Protein AF-A0A7E5WHK0-F1 (afdb_monomer)

Structure (mmCIF, N/CA/C/O backbone):
data_AF-A0A7E5WHK0-F1
#
_entry.id   AF-A0A7E5WHK0-F1
#
loop_
_atom_site.group_PDB
_atom_site.id
_atom_site.type_symbol
_atom_site.label_atom_id
_atom_site.label_alt_id
_atom_site.label_comp_id
_atom_site.label_asym_id
_atom_site.label_entity_id
_atom_site.label_seq_id
_atom_site.pdbx_PDB_ins_code
_atom_site.Cartn_x
_atom_site.Cartn_y
_atom_site.Cartn_z
_atom_site.occupancy
_atom_site.B_iso_or_equiv
_atom_site.auth_seq_id
_atom_site.auth_comp_id
_atom_site.auth_asym_id
_atom_site.auth_atom_id
_atom_site.pdbx_PDB_model_num
ATOM 1 N N . MET A 1 1 ? -20.179 23.136 -20.978 1.00 57.69 1 MET A N 1
ATOM 2 C CA . MET A 1 1 ? -19.735 21.800 -21.442 1.00 57.69 1 MET A CA 1
ATOM 3 C C . MET A 1 1 ? -18.572 21.356 -20.562 1.00 57.69 1 MET A C 1
ATOM 5 O O . MET A 1 1 ? -17.551 22.037 -20.597 1.00 57.69 1 MET A O 1
ATOM 9 N N . PRO A 1 2 ? -18.705 20.313 -19.723 1.00 66.94 2 PRO A N 1
ATOM 10 C CA . PRO A 1 2 ? -17.583 19.837 -18.918 1.00 66.94 2 PRO A CA 1
ATOM 11 C C . PRO A 1 2 ? -16.490 19.298 -19.851 1.00 66.94 2 PRO A C 1
ATOM 13 O O . PRO A 1 2 ? -16.754 18.461 -20.717 1.00 66.94 2 PRO A O 1
ATOM 16 N N . LYS A 1 3 ? -15.269 19.825 -19.718 1.00 66.06 3 LYS A N 1
ATOM 17 C CA . LYS A 1 3 ? -14.115 19.380 -20.506 1.00 66.06 3 LYS A CA 1
ATOM 18 C C . LYS A 1 3 ? -13.786 17.946 -20.089 1.00 66.06 3 LYS A C 1
ATOM 20 O O . LYS A 1 3 ? -13.422 17.712 -18.941 1.00 66.06 3 LYS A O 1
ATOM 25 N N . LYS A 1 4 ? -13.935 16.988 -21.009 1.00 67.38 4 LYS A N 1
ATOM 26 C CA . LYS A 1 4 ? -13.489 15.606 -20.789 1.00 67.38 4 LYS A CA 1
ATOM 27 C C . LYS A 1 4 ? -11.974 15.635 -20.582 1.00 67.38 4 LYS A C 1
ATOM 29 O O . LYS A 1 4 ? -11.248 16.083 -21.468 1.00 67.38 4 LYS A O 1
ATOM 34 N N . SER A 1 5 ? -11.512 15.206 -19.411 1.00 72.94 5 SER A N 1
ATOM 35 C CA . SER A 1 5 ? -10.089 15.013 -19.141 1.00 72.94 5 SER A CA 1
ATOM 36 C C . SER A 1 5 ? -9.536 13.964 -20.107 1.00 72.94 5 SER A C 1
ATOM 38 O O . SER A 1 5 ? -10.168 12.937 -20.367 1.00 72.94 5 SER A O 1
ATOM 40 N N . GLN A 1 6 ? -8.383 14.259 -20.706 1.00 72.25 6 GLN A N 1
ATOM 41 C CA . GLN A 1 6 ? -7.717 13.339 -21.624 1.00 72.25 6 GLN A CA 1
ATOM 42 C C . GLN A 1 6 ? -7.380 12.039 -20.882 1.00 72.25 6 GLN A C 1
ATOM 44 O O . GLN A 1 6 ? -6.846 12.074 -19.774 1.00 72.25 6 GLN A O 1
ATOM 49 N N . LYS A 1 7 ? -7.714 10.892 -21.484 1.00 77.88 7 LYS A N 1
ATOM 50 C CA . LYS A 1 7 ? -7.362 9.576 -20.939 1.00 77.88 7 LYS A CA 1
ATOM 51 C C . LYS A 1 7 ? -5.850 9.399 -21.052 1.00 77.88 7 LYS A C 1
ATOM 53 O O . LYS A 1 7 ? -5.331 9.300 -22.161 1.00 77.88 7 LYS A O 1
ATOM 58 N N . THR A 1 8 ? -5.154 9.364 -19.923 1.00 82.69 8 THR A N 1
ATOM 59 C CA . THR A 1 8 ? -3.722 9.068 -19.889 1.00 82.69 8 THR A CA 1
ATOM 60 C C . THR A 1 8 ? -3.497 7.586 -20.182 1.00 82.69 8 THR A C 1
ATOM 62 O O . THR A 1 8 ? -4.172 6.710 -19.637 1.00 82.69 8 THR A O 1
ATOM 65 N N . ILE A 1 9 ? -2.562 7.289 -21.084 1.00 87.94 9 ILE A N 1
ATOM 66 C CA . ILE A 1 9 ? -2.134 5.916 -21.353 1.00 87.94 9 ILE A CA 1
ATOM 67 C C . ILE A 1 9 ? -1.204 5.512 -20.207 1.00 87.94 9 ILE A C 1
ATOM 69 O O . ILE A 1 9 ? -0.123 6.072 -20.064 1.00 87.94 9 ILE A O 1
ATOM 73 N N . LEU A 1 10 ? -1.635 4.557 -19.378 1.00 90.56 10 LEU A N 1
ATOM 74 C CA . LEU A 1 10 ? -0.776 3.964 -18.351 1.00 90.56 10 LEU A CA 1
ATOM 75 C C . LEU A 1 10 ? 0.240 3.024 -18.999 1.00 90.56 10 LEU A C 1
ATOM 77 O O . LEU A 1 10 ? -0.125 2.261 -19.902 1.00 90.56 10 LEU A O 1
ATOM 81 N N . ASP A 1 11 ? 1.473 3.053 -18.499 1.00 95.25 11 ASP A N 1
ATOM 82 C CA . ASP A 1 11 ? 2.513 2.089 -18.855 1.00 95.25 11 ASP A CA 1
ATOM 83 C C . ASP A 1 11 ? 2.165 0.672 -18.354 1.00 95.25 11 ASP A C 1
ATOM 85 O O . ASP A 1 11 ? 1.379 0.491 -17.420 1.00 95.25 11 ASP A O 1
ATOM 89 N N . SER A 1 12 ? 2.755 -0.331 -18.998 1.00 94.62 12 SER A N 1
ATOM 90 C CA . SER A 1 12 ? 2.644 -1.761 -18.709 1.00 94.62 12 SER A CA 1
ATOM 91 C C . SER A 1 12 ? 2.778 -2.095 -17.219 1.00 94.62 12 SER A C 1
ATOM 93 O O . SER A 1 12 ? 1.867 -2.705 -16.659 1.00 94.62 12 SER A O 1
ATOM 95 N N . GLN A 1 13 ? 3.831 -1.614 -16.549 1.00 94.19 13 GLN A N 1
ATOM 96 C CA . GLN A 1 13 ? 4.059 -1.878 -15.123 1.00 94.19 13 GLN A CA 1
ATOM 97 C C . GLN A 1 13 ? 2.936 -1.310 -14.249 1.00 94.19 13 GLN A C 1
ATOM 99 O O . GLN A 1 13 ? 2.428 -1.970 -13.346 1.00 94.19 13 GLN A O 1
ATOM 104 N N . SER A 1 14 ? 2.497 -0.085 -14.548 1.00 93.44 14 SER A N 1
ATOM 105 C CA . SER A 1 14 ? 1.415 0.563 -13.798 1.00 93.44 14 SER A CA 1
ATOM 106 C C . SER A 1 14 ? 0.086 -0.174 -13.968 1.00 93.44 14 SER A C 1
ATOM 108 O O . SER A 1 14 ? -0.682 -0.282 -13.014 1.00 93.44 14 SER A O 1
ATOM 110 N N . ARG A 1 15 ? -0.188 -0.715 -15.162 1.00 94.69 15 ARG A N 1
ATOM 111 C CA . ARG A 1 15 ? -1.385 -1.534 -15.409 1.00 94.69 15 ARG A CA 1
ATOM 112 C C . ARG A 1 15 ? -1.373 -2.811 -14.578 1.00 94.69 15 ARG A C 1
ATOM 114 O O . ARG A 1 15 ? -2.405 -3.162 -14.016 1.00 94.69 15 ARG A O 1
ATOM 121 N N . GLU A 1 16 ? -0.226 -3.474 -14.472 1.00 96.25 16 GLU A N 1
ATOM 122 C CA . GLU A 1 16 ? -0.094 -4.694 -13.674 1.00 96.25 16 GLU A CA 1
ATOM 123 C C . GLU A 1 16 ? -0.356 -4.433 -12.184 1.00 96.25 16 GLU A C 1
ATOM 125 O O . GLU A 1 16 ? -1.116 -5.167 -11.553 1.00 96.25 16 GLU A O 1
ATOM 130 N N . LEU A 1 17 ? 0.180 -3.337 -11.636 1.00 95.75 17 LEU A N 1
ATOM 131 C CA . LEU A 1 17 ? -0.087 -2.937 -10.249 1.00 95.75 17 LEU A CA 1
ATOM 132 C C . LEU A 1 17 ? -1.582 -2.713 -9.986 1.00 95.75 17 LEU A C 1
ATOM 134 O O . LEU A 1 17 ? -2.099 -3.136 -8.952 1.00 95.75 17 LEU A O 1
ATOM 138 N N . VAL A 1 18 ? -2.294 -2.084 -10.927 1.00 95.75 18 VAL A N 1
ATOM 139 C CA . VAL A 1 18 ? -3.745 -1.866 -10.817 1.00 95.75 18 VAL A CA 1
ATOM 140 C C . VAL A 1 18 ? -4.512 -3.191 -10.808 1.00 95.75 18 VAL A C 1
ATOM 142 O O . VAL A 1 18 ? -5.463 -3.331 -10.039 1.00 95.75 18 VAL A O 1
ATOM 145 N N . ILE A 1 19 ? -4.096 -4.167 -11.620 1.00 97.00 19 ILE A N 1
ATOM 146 C CA . ILE A 1 19 ? -4.713 -5.501 -11.653 1.00 97.00 19 ILE A CA 1
ATOM 147 C C . ILE A 1 19 ? -4.531 -6.203 -10.302 1.00 97.00 19 ILE A C 1
ATOM 149 O O . ILE A 1 19 ? -5.520 -6.595 -9.689 1.00 97.00 19 ILE A O 1
ATOM 153 N N . ARG A 1 20 ? -3.301 -6.271 -9.777 1.00 97.56 20 ARG A N 1
ATOM 154 C CA . ARG A 1 20 ? -3.025 -6.914 -8.476 1.00 97.56 20 ARG A CA 1
ATOM 155 C C . ARG A 1 20 ? -3.828 -6.284 -7.336 1.00 97.56 20 ARG A C 1
ATOM 157 O O . ARG A 1 20 ? -4.401 -6.984 -6.501 1.00 97.56 20 ARG A O 1
ATOM 164 N N . LEU A 1 21 ? -3.925 -4.954 -7.342 1.00 96.75 21 LEU A N 1
ATOM 165 C CA . LEU A 1 21 ? -4.707 -4.210 -6.360 1.00 96.75 21 LEU A CA 1
ATOM 166 C C . LEU A 1 21 ? -6.205 -4.549 -6.438 1.00 96.75 21 LEU A C 1
ATOM 168 O O . LEU A 1 21 ? -6.843 -4.756 -5.405 1.00 96.75 21 LEU A O 1
ATOM 172 N N . ARG A 1 22 ? -6.765 -4.631 -7.651 1.00 97.31 22 ARG A N 1
ATOM 173 C CA . ARG A 1 22 ? -8.157 -5.048 -7.877 1.00 97.31 22 ARG A CA 1
ATOM 174 C C . ARG A 1 22 ? -8.400 -6.450 -7.321 1.00 97.31 22 ARG A C 1
ATOM 176 O O . ARG A 1 22 ? -9.350 -6.635 -6.565 1.00 97.31 22 ARG A O 1
ATOM 183 N N . ASP A 1 23 ? -7.523 -7.397 -7.633 1.00 97.69 23 ASP A N 1
ATOM 184 C CA . ASP A 1 23 ? -7.655 -8.790 -7.201 1.00 97.69 23 ASP A CA 1
ATOM 185 C C . ASP A 1 23 ? -7.546 -8.927 -5.675 1.00 97.69 23 ASP A C 1
ATOM 187 O O . ASP A 1 23 ? -8.251 -9.722 -5.050 1.00 97.69 23 ASP A O 1
ATOM 191 N N . TYR A 1 24 ? -6.694 -8.124 -5.032 1.00 97.56 24 TYR A N 1
ATOM 192 C CA . TYR A 1 24 ? -6.645 -8.040 -3.573 1.00 97.56 24 TYR A CA 1
ATOM 193 C C . TYR A 1 24 ? -7.996 -7.605 -2.987 1.00 97.56 24 TYR A C 1
ATOM 195 O O . TYR A 1 24 ? -8.512 -8.278 -2.095 1.00 97.56 24 TYR A O 1
ATOM 203 N N . PHE A 1 25 ? -8.616 -6.549 -3.518 1.00 96.44 25 PHE A N 1
ATOM 204 C CA . PHE A 1 25 ? -9.923 -6.089 -3.037 1.00 96.44 25 PHE A CA 1
ATOM 205 C C . PHE A 1 25 ? -11.073 -7.051 -3.357 1.00 96.44 25 PHE A C 1
ATOM 207 O O . PHE A 1 25 ? -12.003 -7.170 -2.560 1.00 96.44 25 PHE A O 1
ATOM 214 N N . GLU A 1 26 ? -11.023 -7.780 -4.475 1.00 97.38 26 GLU A N 1
ATOM 215 C CA . GLU A 1 26 ? -11.990 -8.850 -4.757 1.00 97.38 26 GLU A CA 1
ATOM 216 C C . GLU A 1 26 ? -11.899 -9.980 -3.722 1.00 97.38 26 GLU A C 1
ATOM 218 O O . GLU A 1 26 ? -12.929 -10.499 -3.275 1.00 97.38 26 GLU A O 1
ATOM 223 N N . ARG A 1 27 ? -10.686 -10.308 -3.261 1.00 95.62 27 ARG A N 1
ATOM 224 C CA . ARG A 1 27 ? -10.494 -11.240 -2.143 1.00 95.62 27 ARG A CA 1
ATOM 225 C C . ARG A 1 27 ? -11.030 -10.678 -0.828 1.00 95.62 27 ARG A C 1
ATOM 227 O O . ARG A 1 27 ? -11.718 -11.409 -0.125 1.00 95.62 27 ARG A O 1
ATOM 234 N N . GLU A 1 28 ? -10.800 -9.399 -0.512 1.00 95.88 28 GLU A N 1
ATOM 235 C CA . GLU A 1 28 ? -11.391 -8.765 0.685 1.00 95.88 28 GLU A CA 1
ATOM 236 C C . GLU A 1 28 ? -12.925 -8.798 0.647 1.00 95.88 28 GLU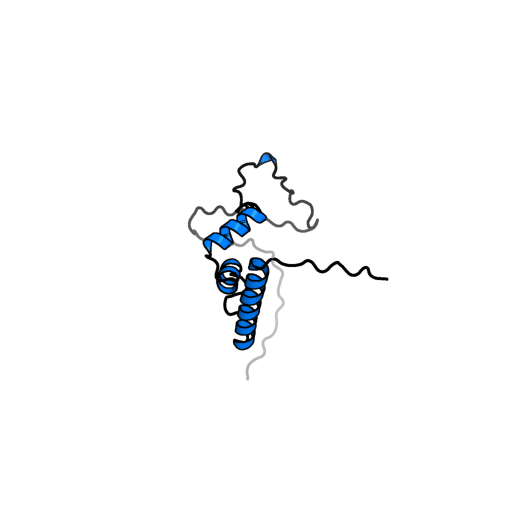 A C 1
ATOM 238 O O . GLU A 1 28 ? -13.577 -9.117 1.641 1.00 95.88 28 GLU A O 1
ATOM 243 N N . ARG A 1 29 ? -13.516 -8.537 -0.526 1.00 94.06 29 ARG A N 1
ATOM 244 C CA . ARG A 1 29 ? -14.965 -8.635 -0.730 1.00 94.06 29 ARG A CA 1
ATOM 245 C C . ARG A 1 29 ? -15.469 -10.053 -0.480 1.00 94.06 29 ARG A C 1
ATOM 247 O O . ARG A 1 29 ? -16.475 -10.223 0.202 1.00 94.06 29 ARG A O 1
ATOM 254 N N . THR A 1 30 ? -14.781 -11.055 -1.022 1.00 96.12 30 THR A N 1
ATOM 255 C CA . THR A 1 30 ? -15.141 -12.472 -0.847 1.00 96.12 30 THR A CA 1
ATOM 256 C C . THR A 1 30 ? -14.995 -12.912 0.612 1.00 96.12 30 THR A C 1
ATOM 258 O O . THR A 1 30 ? -15.797 -13.698 1.102 1.00 96.12 30 THR A O 1
ATOM 261 N N . ASN A 1 31 ? -14.018 -12.348 1.326 1.00 94.44 31 ASN A N 1
ATOM 262 C CA . ASN A 1 31 ? -13.786 -12.572 2.751 1.00 94.44 31 ASN A CA 1
ATOM 263 C C . ASN A 1 31 ? -14.793 -11.836 3.663 1.00 94.44 31 ASN A C 1
ATOM 265 O O . ASN A 1 31 ? -14.787 -12.043 4.873 1.00 94.44 31 ASN A O 1
ATOM 269 N N . GLY A 1 32 ? -15.650 -10.965 3.115 1.00 92.56 32 GLY A N 1
ATOM 270 C CA . GLY A 1 32 ? -16.619 -10.187 3.893 1.00 92.56 32 GLY A CA 1
ATOM 271 C C . GLY A 1 32 ? -15.991 -9.077 4.743 1.00 92.56 32 GLY A C 1
ATOM 272 O O . GLY A 1 32 ? -16.628 -8.576 5.667 1.00 92.56 32 GLY A O 1
ATOM 273 N N . GLY A 1 33 ? -14.748 -8.687 4.449 1.00 90.25 33 GLY A N 1
ATOM 274 C CA . GLY A 1 33 ? -14.029 -7.678 5.214 1.00 90.25 33 GLY A CA 1
ATOM 275 C C . GLY A 1 33 ? -12.532 -7.621 4.899 1.00 90.25 33 GLY A C 1
ATOM 276 O O . GLY A 1 33 ? -12.020 -8.433 4.123 1.00 90.25 33 GLY A O 1
ATOM 277 N N . PRO A 1 34 ? -11.814 -6.659 5.504 1.00 91.62 34 PRO A N 1
ATOM 278 C CA . PRO A 1 34 ? -10.385 -6.474 5.281 1.00 91.62 34 PRO A CA 1
ATOM 279 C C . PRO A 1 34 ? -9.591 -7.757 5.571 1.00 91.62 34 PRO A C 1
ATOM 281 O O . PRO A 1 34 ? -9.731 -8.333 6.648 1.00 91.62 34 PRO A O 1
ATOM 284 N N . LEU A 1 35 ? -8.728 -8.185 4.642 1.00 91.75 35 LEU A N 1
ATOM 285 C CA . LEU A 1 35 ? -7.819 -9.325 4.867 1.00 91.75 35 LEU A CA 1
ATOM 286 C C . LEU A 1 35 ? -6.751 -8.982 5.912 1.00 91.75 35 LEU A C 1
ATOM 288 O O . LEU A 1 35 ? -6.323 -9.816 6.704 1.00 91.75 35 LEU A O 1
ATOM 292 N N . ILE A 1 36 ? -6.321 -7.725 5.898 1.00 92.75 36 ILE A N 1
ATOM 293 C CA . ILE A 1 36 ? -5.384 -7.126 6.845 1.00 92.75 36 ILE A CA 1
ATOM 294 C C . ILE A 1 36 ? -6.079 -5.886 7.417 1.00 92.75 36 ILE A C 1
ATOM 296 O O . ILE A 1 36 ? -6.714 -5.158 6.655 1.00 92.75 36 ILE A O 1
ATOM 300 N N . SER A 1 37 ? -5.967 -5.617 8.726 1.00 92.62 37 SER A N 1
ATOM 301 C CA . SER A 1 37 ? -6.620 -4.442 9.339 1.00 92.62 37 SER A CA 1
ATOM 302 C C . SER A 1 37 ? -6.290 -3.153 8.586 1.00 92.62 37 SER A C 1
ATOM 304 O O . SER A 1 37 ? -5.147 -2.953 8.169 1.00 92.62 37 SER A O 1
ATOM 306 N N . ILE A 1 38 ? -7.282 -2.270 8.458 1.00 91.25 38 ILE A N 1
ATOM 307 C CA . ILE A 1 38 ? -7.167 -0.965 7.791 1.00 91.25 38 ILE A CA 1
ATOM 308 C C . ILE A 1 38 ? -6.039 -0.128 8.410 1.00 91.25 38 ILE A C 1
ATOM 310 O O . ILE A 1 38 ? -5.335 0.567 7.682 1.00 91.25 38 ILE A O 1
ATOM 314 N N . ASP A 1 39 ? -5.789 -0.280 9.714 1.00 91.44 39 ASP A N 1
ATOM 315 C CA . ASP A 1 39 ? -4.717 0.424 10.431 1.00 91.44 39 ASP A CA 1
ATOM 316 C C . ASP A 1 39 ? -3.316 0.060 9.915 1.00 91.44 39 ASP A C 1
ATOM 318 O O . ASP A 1 39 ? -2.377 0.851 9.993 1.00 91.44 39 ASP A O 1
ATOM 322 N N . ARG A 1 40 ? -3.151 -1.144 9.353 1.00 91.81 40 ARG A N 1
ATOM 323 C CA . ARG A 1 40 ? -1.865 -1.648 8.855 1.00 91.81 40 ARG A CA 1
ATOM 324 C C . ARG A 1 40 ? -1.686 -1.337 7.372 1.00 91.81 40 ARG A C 1
ATOM 326 O O . ARG A 1 40 ? -1.493 -2.230 6.550 1.00 91.81 40 ARG A O 1
ATOM 333 N N . VAL A 1 41 ? -1.731 -0.051 7.026 1.00 91.62 41 VAL A N 1
ATOM 334 C CA . VAL A 1 41 ? -1.697 0.436 5.633 1.00 91.62 41 VAL A CA 1
ATOM 335 C C . VAL A 1 41 ? -0.484 -0.091 4.854 1.00 91.62 41 VAL A C 1
ATOM 337 O O . VAL A 1 41 ? -0.635 -0.546 3.724 1.00 91.62 41 VAL A O 1
ATOM 340 N N . VAL A 1 42 ? 0.709 -0.099 5.458 1.00 94.44 42 VAL A N 1
ATOM 341 C CA . VAL A 1 42 ? 1.937 -0.588 4.798 1.00 94.44 42 VAL A CA 1
ATOM 342 C C . VAL A 1 42 ? 1.838 -2.078 4.469 1.00 94.44 42 VAL A C 1
ATOM 344 O O . VAL A 1 42 ? 2.160 -2.483 3.353 1.00 94.44 42 VAL A O 1
ATOM 347 N N . ASP A 1 43 ? 1.357 -2.885 5.416 1.00 95.31 43 ASP A N 1
ATOM 348 C CA . ASP A 1 43 ? 1.186 -4.327 5.222 1.00 95.31 43 ASP A CA 1
ATOM 349 C C . ASP A 1 43 ? 0.130 -4.617 4.149 1.00 95.31 43 ASP A C 1
ATOM 351 O O . ASP A 1 43 ? 0.322 -5.505 3.320 1.00 95.31 43 ASP A O 1
ATOM 355 N N . ARG A 1 44 ? -0.955 -3.830 4.120 1.00 96.44 44 ARG A N 1
ATOM 356 C CA . ARG A 1 44 ? -2.005 -3.915 3.094 1.00 96.44 44 ARG A CA 1
ATOM 357 C C . ARG A 1 44 ? -1.451 -3.652 1.702 1.00 96.44 44 ARG A C 1
ATOM 359 O O . ARG A 1 44 ? -1.682 -4.445 0.798 1.00 96.44 44 ARG A O 1
ATOM 366 N N . VAL A 1 45 ? -0.707 -2.561 1.527 1.00 95.56 45 VAL A N 1
ATOM 367 C CA . VAL A 1 45 ? -0.126 -2.191 0.227 1.00 95.56 45 VAL A CA 1
ATOM 368 C C . VAL A 1 45 ? 0.905 -3.226 -0.222 1.00 95.56 45 VAL A C 1
ATOM 370 O O . VAL A 1 45 ? 0.894 -3.627 -1.385 1.00 95.56 45 VAL A O 1
ATOM 373 N N . ALA A 1 46 ? 1.750 -3.700 0.697 1.00 96.88 46 ALA A N 1
ATOM 374 C CA . ALA A 1 46 ? 2.729 -4.747 0.421 1.00 96.88 46 ALA A CA 1
ATOM 375 C C . ALA A 1 46 ? 2.057 -6.038 -0.073 1.00 96.88 46 ALA A C 1
ATOM 377 O O . ALA A 1 46 ? 2.445 -6.576 -1.107 1.00 96.88 46 ALA A O 1
ATOM 378 N N . ALA A 1 47 ? 1.006 -6.492 0.616 1.00 95.75 47 ALA A N 1
ATOM 379 C CA . ALA A 1 47 ? 0.261 -7.692 0.241 1.00 95.75 47 ALA A CA 1
ATOM 380 C C . ALA A 1 47 ? -0.584 -7.517 -1.034 1.00 95.75 47 ALA A C 1
ATOM 382 O O . ALA A 1 47 ? -0.777 -8.478 -1.778 1.00 95.75 47 ALA A O 1
ATOM 383 N N . ALA A 1 48 ? -1.105 -6.314 -1.290 1.00 96.69 48 ALA A N 1
ATOM 384 C CA . ALA A 1 48 ? -1.951 -6.041 -2.448 1.00 96.69 48 ALA A CA 1
ATOM 385 C C . ALA A 1 48 ? -1.158 -5.933 -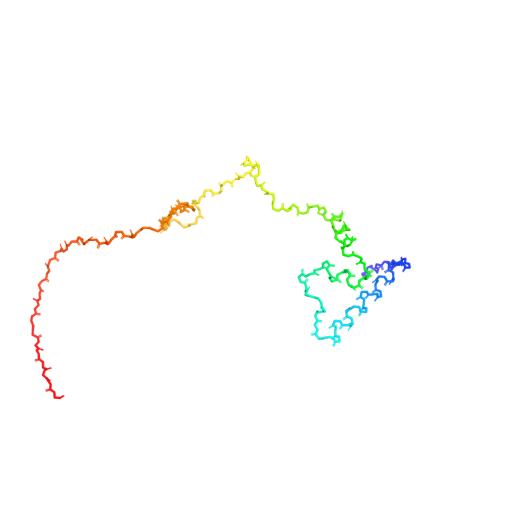3.752 1.00 96.69 48 ALA A C 1
ATOM 387 O O . ALA A 1 48 ? -1.620 -6.394 -4.790 1.00 96.69 48 ALA A O 1
ATOM 388 N N . LEU A 1 49 ? 0.025 -5.317 -3.703 1.00 96.56 49 LEU A N 1
ATOM 389 C CA . LEU A 1 49 ? 0.870 -5.110 -4.881 1.00 96.56 49 LEU A CA 1
ATOM 390 C C . LEU A 1 49 ? 1.940 -6.196 -5.050 1.00 96.56 49 LEU A C 1
ATOM 392 O O . LEU A 1 49 ? 2.612 -6.227 -6.083 1.00 96.56 49 LEU A O 1
ATOM 396 N N . ASP A 1 50 ? 2.070 -7.084 -4.061 1.00 94.94 50 ASP A N 1
ATOM 397 C CA . ASP A 1 50 ? 3.136 -8.083 -3.956 1.00 94.94 50 ASP A CA 1
ATOM 398 C C . ASP A 1 50 ? 4.527 -7.422 -3.997 1.00 94.94 50 ASP A C 1
ATOM 400 O O . ASP A 1 50 ? 5.408 -7.749 -4.791 1.00 94.94 50 ASP A O 1
ATOM 404 N N . ILE A 1 51 ? 4.687 -6.390 -3.162 1.00 95.38 51 ILE A N 1
ATOM 405 C CA . ILE A 1 51 ? 5.914 -5.602 -3.024 1.00 95.38 51 ILE A CA 1
ATOM 406 C C . ILE A 1 51 ? 6.437 -5.766 -1.600 1.00 95.38 51 ILE A C 1
ATOM 408 O O . ILE A 1 51 ? 5.680 -5.749 -0.630 1.00 95.38 51 ILE A O 1
ATOM 412 N N . GLY A 1 52 ? 7.759 -5.870 -1.457 1.00 95.56 52 GLY A N 1
ATOM 413 C CA . GLY A 1 52 ? 8.408 -5.952 -0.154 1.00 95.56 52 GLY A CA 1
ATOM 414 C C . GLY A 1 52 ? 8.014 -4.793 0.765 1.00 95.56 52 GLY A C 1
ATOM 415 O O . GLY A 1 52 ? 8.083 -3.621 0.392 1.00 95.56 52 GLY A O 1
ATOM 416 N N . ARG A 1 53 ? 7.658 -5.124 2.006 1.00 95.19 53 ARG A N 1
ATOM 417 C CA . ARG A 1 53 ? 7.252 -4.169 3.049 1.00 95.19 53 ARG A CA 1
ATOM 418 C C . ARG A 1 53 ? 8.231 -2.995 3.187 1.00 95.19 53 ARG A C 1
ATOM 420 O O . ARG A 1 53 ? 7.820 -1.840 3.195 1.00 95.19 53 ARG A O 1
ATOM 427 N N . ASN A 1 54 ? 9.532 -3.295 3.191 1.00 94.81 54 ASN A N 1
ATOM 428 C CA . ASN A 1 54 ? 10.605 -2.300 3.278 1.00 94.81 54 ASN A CA 1
ATOM 429 C C . ASN A 1 54 ? 10.605 -1.336 2.086 1.00 94.81 54 ASN A C 1
ATOM 431 O O . ASN A 1 54 ? 10.840 -0.144 2.263 1.00 94.81 54 ASN A O 1
ATOM 435 N N . THR A 1 55 ? 10.315 -1.836 0.884 1.00 94.62 55 THR A N 1
ATOM 436 C CA . THR A 1 55 ? 10.202 -1.022 -0.329 1.00 94.62 55 THR A CA 1
ATOM 437 C C . THR A 1 55 ? 9.021 -0.067 -0.219 1.00 94.62 55 THR A C 1
ATOM 439 O O . THR A 1 55 ? 9.183 1.126 -0.457 1.00 94.62 55 THR A O 1
ATOM 442 N N . VAL A 1 56 ? 7.859 -0.552 0.228 1.00 93.50 56 VAL A N 1
ATOM 443 C CA . VAL A 1 56 ? 6.679 0.295 0.465 1.00 93.50 56 VAL A CA 1
ATOM 444 C C . VAL A 1 56 ? 6.983 1.366 1.513 1.00 93.50 56 VAL A C 1
ATOM 446 O O . VAL A 1 56 ? 6.715 2.545 1.280 1.00 93.50 56 VAL A O 1
ATOM 449 N N . SER A 1 57 ? 7.594 0.992 2.641 1.00 92.12 57 SER A N 1
ATOM 450 C CA . SER A 1 57 ? 8.001 1.948 3.675 1.00 92.12 57 SER A CA 1
ATOM 451 C C . SER A 1 57 ? 8.978 2.990 3.140 1.00 92.12 57 SER A C 1
ATOM 453 O O . SER A 1 57 ? 8.813 4.172 3.423 1.00 92.12 57 SER A O 1
ATOM 455 N N . ARG A 1 58 ? 9.973 2.578 2.349 1.00 92.56 58 ARG A N 1
ATOM 456 C CA . ARG A 1 58 ? 10.956 3.485 1.751 1.00 92.56 58 ARG A CA 1
ATOM 457 C C . ARG A 1 58 ? 10.302 4.470 0.779 1.00 92.56 58 ARG A C 1
ATOM 459 O O . ARG A 1 58 ? 10.505 5.665 0.934 1.00 92.56 58 ARG A O 1
ATOM 466 N N . ILE A 1 59 ? 9.454 3.996 -0.135 1.00 90.75 59 ILE A N 1
ATOM 467 C CA . ILE A 1 59 ? 8.714 4.848 -1.083 1.00 90.75 59 ILE A CA 1
ATOM 468 C C . 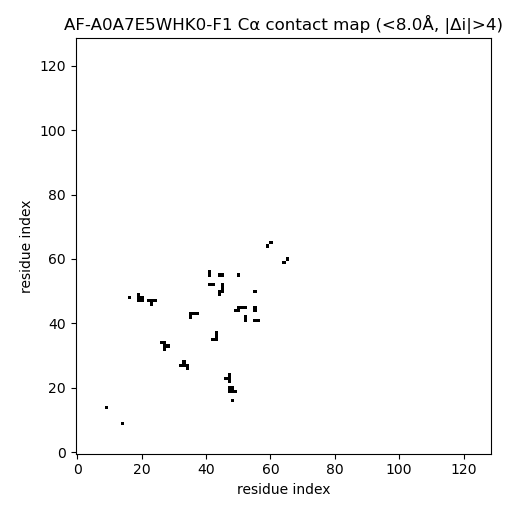ILE A 1 59 ? 7.808 5.835 -0.339 1.00 90.75 59 ILE A C 1
ATOM 470 O O . ILE A 1 59 ? 7.743 7.013 -0.683 1.00 90.75 59 ILE A O 1
ATOM 474 N N . THR A 1 60 ? 7.111 5.364 0.697 1.00 88.50 60 THR A N 1
ATOM 475 C CA . THR A 1 60 ? 6.213 6.212 1.492 1.00 88.50 60 THR A CA 1
ATOM 476 C C . THR A 1 60 ? 7.005 7.306 2.212 1.00 88.50 60 THR A C 1
ATOM 478 O O . THR A 1 60 ? 6.614 8.470 2.162 1.00 88.50 60 THR A O 1
ATOM 481 N N . LYS A 1 61 ? 8.161 6.965 2.801 1.00 86.00 61 LYS A N 1
ATOM 482 C CA . LYS A 1 61 ? 9.086 7.936 3.409 1.00 86.00 61 LYS A CA 1
ATOM 483 C C . LYS A 1 61 ? 9.627 8.945 2.392 1.00 86.00 61 LYS A C 1
ATOM 485 O O . LYS A 1 61 ? 9.666 10.132 2.684 1.00 86.00 61 LYS A O 1
ATOM 490 N N . GLU A 1 62 ? 10.007 8.495 1.196 1.00 83.50 62 GLU A N 1
ATOM 491 C CA . GLU A 1 62 ? 10.502 9.369 0.122 1.00 83.50 62 GLU A CA 1
ATOM 492 C C . GLU A 1 62 ? 9.436 10.372 -0.352 1.00 83.50 62 GLU A C 1
ATOM 494 O O . GLU A 1 62 ? 9.766 11.504 -0.696 1.00 83.50 62 GLU A O 1
ATOM 499 N N . LYS A 1 63 ? 8.153 9.983 -0.367 1.00 77.12 63 LYS A N 1
ATOM 500 C CA . LYS A 1 63 ? 7.053 10.841 -0.842 1.00 77.12 63 LYS A CA 1
ATOM 501 C C . LYS A 1 63 ? 6.542 11.839 0.188 1.00 77.12 63 LYS A C 1
ATOM 503 O O . LYS A 1 63 ? 6.181 12.946 -0.199 1.00 77.12 63 LYS A O 1
ATOM 508 N N . PHE A 1 64 ? 6.483 11.449 1.456 1.00 68.00 64 PHE A N 1
ATOM 509 C CA . PHE A 1 64 ? 5.919 12.288 2.517 1.00 68.00 64 PHE A CA 1
ATOM 510 C C . PHE A 1 64 ? 6.978 12.984 3.374 1.00 68.00 64 PHE A C 1
ATOM 512 O O . PHE A 1 64 ? 6.625 13.761 4.258 1.00 68.00 64 PHE A O 1
ATOM 519 N N . GLY A 1 65 ? 8.265 12.735 3.107 1.00 59.00 65 GLY A N 1
ATOM 520 C CA . GLY A 1 65 ? 9.326 13.121 4.022 1.00 59.00 65 GLY A CA 1
ATOM 521 C C . GLY A 1 65 ? 9.144 12.429 5.370 1.00 59.00 65 GLY A C 1
ATOM 522 O O . GLY A 1 65 ? 8.135 11.784 5.660 1.00 59.00 65 GLY A O 1
ATOM 523 N N . GLU A 1 66 ? 10.145 12.531 6.222 1.00 58.19 66 GLU A N 1
ATOM 524 C CA . GLU A 1 66 ? 10.005 12.154 7.618 1.00 58.19 66 GLU A CA 1
ATOM 525 C C . GLU A 1 66 ? 8.927 13.067 8.220 1.00 58.19 66 GLU A C 1
ATOM 527 O O . GLU A 1 66 ? 9.188 14.229 8.520 1.00 58.19 66 GLU A O 1
ATOM 532 N N . THR A 1 67 ? 7.678 12.594 8.322 1.00 53.78 67 THR A N 1
ATOM 533 C CA . THR A 1 67 ? 6.684 13.246 9.178 1.00 53.78 67 THR A CA 1
ATOM 534 C C . THR A 1 67 ? 7.163 12.999 10.594 1.00 53.78 67 THR A C 1
ATOM 536 O O . THR A 1 67 ? 6.838 11.983 11.198 1.00 53.78 67 THR A O 1
ATOM 539 N N . GLU A 1 68 ? 8.076 13.876 10.997 1.00 56.16 68 GLU A N 1
ATOM 540 C CA . GLU A 1 68 ? 8.621 14.137 12.314 1.00 56.16 68 GLU A CA 1
ATOM 541 C C . GLU A 1 68 ? 8.011 13.211 13.362 1.00 56.16 68 GLU A C 1
ATOM 543 O O . GLU A 1 68 ? 6.997 13.519 13.990 1.00 56.16 68 GLU A O 1
ATOM 548 N N . SER A 1 69 ? 8.630 12.038 13.521 1.00 51.62 69 SER A N 1
ATOM 549 C CA . SER A 1 69 ? 8.491 11.247 14.736 1.00 51.62 69 SER A CA 1
ATOM 550 C C . SER A 1 69 ? 8.630 12.216 15.897 1.00 51.62 69 SER A C 1
ATOM 552 O O . SER A 1 69 ? 9.644 12.914 15.915 1.00 51.62 69 SER A O 1
ATOM 554 N N . ALA A 1 70 ? 7.605 12.293 16.757 1.00 56.91 70 ALA A N 1
ATOM 555 C CA . ALA A 1 70 ? 7.507 13.156 17.934 1.00 56.91 70 ALA A CA 1
ATOM 556 C C . ALA A 1 70 ? 8.864 13.766 18.298 1.00 56.91 70 ALA A C 1
ATOM 558 O O . ALA A 1 70 ? 9.679 13.121 18.956 1.00 56.91 70 ALA A O 1
ATOM 559 N N . LYS A 1 71 ? 9.156 14.955 17.752 1.00 58.06 71 LYS A N 1
ATOM 560 C CA . LYS A 1 71 ? 10.403 15.635 18.071 1.00 58.06 71 LYS A CA 1
ATOM 561 C C . LYS A 1 71 ? 10.342 15.889 19.563 1.00 58.06 71 LYS A C 1
ATOM 563 O O . LYS A 1 71 ? 9.443 16.601 20.015 1.00 58.06 71 LYS A O 1
ATOM 568 N N . ASP A 1 72 ? 11.285 15.322 20.309 1.00 62.44 72 ASP A N 1
ATOM 569 C CA . ASP A 1 72 ? 11.619 15.869 21.614 1.00 62.44 72 ASP A CA 1
ATOM 570 C C . ASP A 1 72 ? 11.749 17.378 21.421 1.00 62.44 72 ASP A C 1
ATOM 572 O O . ASP A 1 72 ? 12.472 17.845 20.530 1.00 62.44 72 ASP A O 1
ATOM 576 N N . ILE A 1 73 ? 10.972 18.142 22.188 1.00 64.69 73 ILE A N 1
ATOM 577 C CA . ILE A 1 73 ? 11.024 19.598 22.152 1.00 64.69 73 ILE A CA 1
ATOM 578 C C . ILE A 1 73 ? 12.388 19.981 22.724 1.00 64.69 73 ILE A C 1
ATOM 580 O O . ILE A 1 73 ? 12.567 20.184 23.920 1.00 64.69 73 ILE A O 1
ATOM 584 N N . THR A 1 74 ? 13.391 20.022 21.857 1.00 68.12 74 THR A N 1
ATOM 585 C CA . THR A 1 74 ? 14.740 20.485 22.184 1.00 68.12 74 THR A CA 1
ATOM 586 C C . THR A 1 74 ? 14.796 22.006 22.156 1.00 68.12 74 THR A C 1
ATOM 588 O O . THR A 1 74 ? 15.611 22.611 22.849 1.00 68.12 74 THR A O 1
ATOM 591 N N . ASN A 1 75 ? 13.885 22.640 21.409 1.00 69.56 75 ASN A N 1
ATOM 592 C CA . ASN A 1 75 ? 13.815 24.084 21.268 1.00 69.56 75 ASN A CA 1
ATOM 593 C C . ASN A 1 75 ? 12.584 24.692 21.962 1.00 69.56 75 ASN A C 1
ATOM 595 O O . ASN A 1 75 ? 11.535 24.915 21.355 1.00 69.56 75 ASN A O 1
ATOM 599 N N . TRP A 1 76 ? 12.769 25.038 23.233 1.00 75.31 76 TRP A N 1
ATOM 600 C CA . TRP A 1 76 ? 11.775 25.694 24.086 1.00 75.31 76 TRP A CA 1
ATOM 601 C C . TRP A 1 76 ? 11.528 27.170 23.743 1.00 75.31 76 TRP A C 1
ATOM 603 O O . TRP A 1 76 ? 10.537 27.737 24.187 1.00 75.31 76 TRP A O 1
ATOM 613 N N . SER A 1 77 ? 12.378 27.798 22.920 1.00 71.31 77 SER A N 1
ATOM 614 C CA . SER A 1 77 ? 12.233 29.221 22.563 1.00 71.31 77 SER A CA 1
ATOM 615 C C . SER A 1 77 ? 11.083 29.510 21.588 1.00 71.31 77 SER A C 1
ATOM 617 O O . SER A 1 77 ? 10.676 30.658 21.440 1.00 71.31 77 SER A O 1
ATOM 619 N N . SER A 1 78 ? 10.540 28.471 20.946 1.00 65.75 78 SER A N 1
ATOM 620 C CA . SER A 1 78 ? 9.375 28.561 20.049 1.00 65.75 78 SER A CA 1
ATOM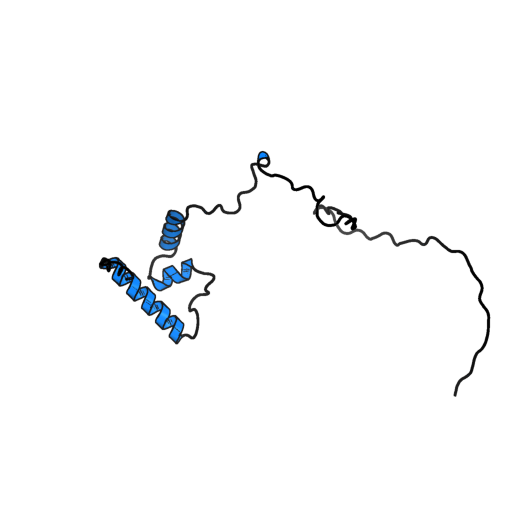 621 C C . SER A 1 78 ? 8.051 28.179 20.721 1.00 65.75 78 SER A C 1
ATOM 623 O O . SER A 1 78 ? 6.986 28.299 20.116 1.00 65.75 78 SER A O 1
ATOM 625 N N . VAL A 1 79 ? 8.110 27.716 21.972 1.00 65.31 79 VAL A N 1
ATOM 626 C CA . VAL A 1 79 ? 6.936 27.288 22.728 1.00 65.31 79 VAL A CA 1
ATOM 627 C C . VAL A 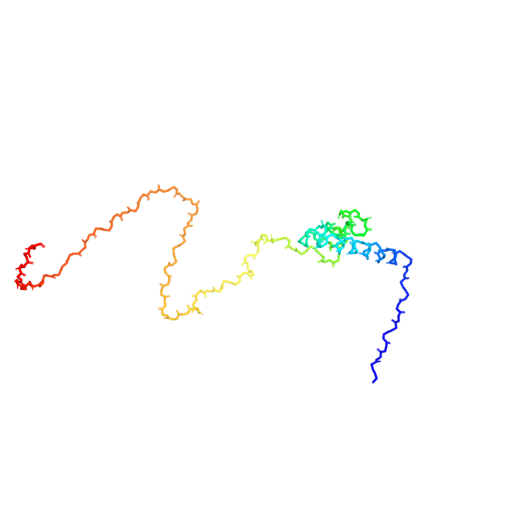1 79 ? 6.302 28.516 23.366 1.00 65.31 79 VAL A C 1
ATOM 629 O O . VAL A 1 79 ? 6.840 29.097 24.306 1.00 65.31 79 VAL A O 1
ATOM 632 N N . ILE A 1 80 ? 5.142 28.917 22.853 1.00 69.00 80 ILE A N 1
ATOM 633 C CA . ILE A 1 80 ? 4.313 29.938 23.490 1.00 69.00 80 ILE A CA 1
ATOM 634 C C . ILE A 1 80 ? 3.428 29.231 24.515 1.00 69.00 80 ILE A C 1
ATOM 636 O O . ILE A 1 80 ? 2.537 28.460 24.155 1.00 69.00 80 ILE A O 1
ATOM 640 N N . PHE A 1 81 ? 3.673 29.490 25.797 1.00 65.12 81 PHE A N 1
ATOM 641 C CA . PHE A 1 81 ? 2.776 29.065 26.863 1.00 65.12 81 PHE A CA 1
ATOM 642 C C . PHE A 1 81 ? 1.538 29.964 26.839 1.00 65.12 81 PHE A C 1
ATOM 644 O O . PHE A 1 81 ? 1.616 31.157 27.130 1.00 65.12 81 PHE A O 1
ATOM 651 N N . LEU A 1 82 ? 0.393 29.395 26.466 1.00 64.94 82 LEU A N 1
ATOM 652 C CA . LEU A 1 82 ? -0.901 30.022 26.710 1.00 64.94 82 LEU A CA 1
ATOM 653 C C . LEU A 1 82 ? -1.147 29.965 28.218 1.00 64.94 82 LEU A C 1
ATOM 655 O O . LEU A 1 82 ? -1.486 28.910 28.754 1.00 64.94 82 LEU A O 1
ATOM 659 N N . ASP A 1 83 ? -0.915 31.080 28.903 1.00 54.41 83 ASP A N 1
ATOM 660 C CA . ASP A 1 83 ? -1.252 31.198 30.316 1.00 54.41 83 ASP A CA 1
ATOM 661 C C . ASP A 1 83 ? -2.769 31.000 30.494 1.00 54.41 83 ASP A C 1
ATOM 663 O O . ASP A 1 83 ? -3.580 31.490 29.701 1.00 54.41 83 ASP A O 1
ATOM 667 N N . GLN A 1 84 ? -3.159 30.223 31.502 1.00 53.16 84 GLN A N 1
ATOM 668 C CA . GLN A 1 84 ? -4.515 29.693 31.695 1.00 53.16 84 GLN A CA 1
ATOM 669 C C . GLN A 1 84 ? -5.502 30.740 32.238 1.00 53.16 84 GLN A C 1
ATOM 671 O O . GLN A 1 84 ? -6.227 30.492 33.197 1.00 53.16 84 GLN A O 1
ATOM 676 N N . THR A 1 85 ? -5.567 31.925 31.640 1.00 52.69 85 THR A N 1
ATOM 677 C CA . THR A 1 85 ? -6.399 33.028 32.153 1.00 52.69 85 THR A CA 1
ATOM 678 C C . THR A 1 85 ? -7.653 33.318 31.332 1.00 52.69 85 THR A C 1
ATOM 680 O O . THR A 1 85 ? -8.331 34.307 31.594 1.00 52.69 85 THR A O 1
ATOM 683 N N . TRP A 1 86 ? -8.038 32.445 30.392 1.00 48.25 86 TRP A N 1
ATOM 684 C CA . TRP A 1 86 ? -9.207 32.695 29.529 1.00 48.25 86 TRP A CA 1
ATOM 685 C C . TRP A 1 86 ? -10.170 31.511 29.366 1.00 48.25 86 TRP A C 1
ATOM 687 O O . TRP A 1 86 ? -10.770 31.333 28.310 1.00 48.25 86 TRP A O 1
ATOM 697 N N . LEU A 1 87 ? -10.387 30.728 30.425 1.00 48.97 87 LEU A N 1
ATOM 698 C CA . LEU A 1 87 ? -11.516 29.793 30.522 1.00 48.97 87 LEU A CA 1
ATOM 699 C C . LEU A 1 87 ? -12.176 29.949 31.904 1.00 48.97 87 LEU A C 1
ATOM 701 O O . LEU A 1 87 ? -11.713 29.391 32.888 1.00 48.97 87 LEU A O 1
ATOM 705 N N . ASN A 1 88 ? -13.278 30.707 31.947 1.00 48.38 88 ASN A N 1
ATOM 706 C CA . ASN A 1 88 ? -14.169 30.979 33.089 1.00 48.38 88 ASN A CA 1
ATOM 707 C C . ASN A 1 88 ? -13.662 31.901 34.217 1.00 48.38 88 ASN A C 1
ATOM 709 O O . ASN A 1 88 ? -12.992 31.483 35.153 1.00 48.38 88 ASN A O 1
ATOM 713 N N . ALA A 1 89 ? -14.189 33.130 34.232 1.00 50.66 89 ALA A N 1
ATOM 714 C CA . ALA A 1 89 ? -14.009 34.132 35.287 1.00 50.66 89 ALA A CA 1
ATOM 715 C C . ALA A 1 89 ? -14.550 33.745 36.689 1.00 50.66 89 ALA A C 1
ATOM 717 O O . ALA A 1 89 ? -14.422 34.539 37.612 1.00 50.66 89 ALA A O 1
ATOM 718 N N . ASN A 1 90 ? -15.142 32.556 36.878 1.00 50.31 90 ASN A N 1
ATOM 719 C CA . ASN A 1 90 ? -15.840 32.174 38.118 1.00 50.31 90 ASN A CA 1
ATOM 720 C C . ASN A 1 90 ? -15.441 30.810 38.716 1.00 50.31 90 ASN A C 1
ATOM 722 O O . ASN A 1 90 ? -16.155 30.300 39.579 1.00 50.31 90 ASN A O 1
ATOM 726 N N . HIS A 1 91 ? -14.321 30.201 38.315 1.00 50.00 91 HIS A N 1
ATOM 727 C CA . HIS A 1 91 ? -13.887 28.933 38.917 1.00 50.00 91 HIS A CA 1
ATOM 728 C C . HIS A 1 91 ? -12.402 28.951 39.297 1.00 50.00 91 HIS A C 1
ATOM 730 O O . HIS A 1 91 ? -11.553 28.880 38.412 1.00 50.00 91 HIS A O 1
ATOM 736 N N . PRO A 1 92 ? -12.053 28.983 40.597 1.00 47.75 92 PRO A N 1
ATOM 737 C CA . PRO A 1 92 ? -10.703 28.650 41.021 1.00 47.75 92 PRO A CA 1
ATOM 738 C C . PRO A 1 92 ? -10.536 27.129 40.934 1.00 47.75 92 PRO A C 1
ATOM 740 O O . PRO A 1 92 ? -11.006 26.387 41.797 1.00 47.75 92 PRO A O 1
ATOM 743 N N . VAL A 1 93 ? -9.884 26.646 39.879 1.00 53.81 93 VAL A N 1
ATOM 744 C CA . VAL A 1 93 ? -9.385 25.268 39.854 1.00 53.81 93 VAL A CA 1
ATOM 745 C C . VAL A 1 93 ? -8.026 25.280 40.549 1.00 53.81 93 VAL A C 1
ATOM 747 O O . VAL A 1 93 ? -7.067 25.855 40.044 1.00 53.81 93 VAL A O 1
ATOM 750 N N . GLY A 1 94 ? -7.948 24.693 41.745 1.00 47.69 94 GLY A N 1
ATOM 751 C CA . GLY A 1 94 ? -6.683 24.508 42.453 1.00 47.69 94 GLY A CA 1
ATOM 752 C C . GLY A 1 94 ? -5.816 23.493 41.716 1.00 47.69 94 GLY A C 1
ATOM 753 O O . GLY A 1 94 ? -6.073 22.293 41.789 1.00 47.69 94 GLY A O 1
ATOM 754 N N . ILE A 1 95 ? -4.805 23.968 40.992 1.00 52.78 95 ILE A N 1
ATOM 755 C CA . ILE A 1 95 ? -3.855 23.115 40.276 1.00 52.78 95 ILE A CA 1
ATOM 756 C C . ILE A 1 95 ? -2.755 22.708 41.258 1.00 52.78 95 ILE A C 1
ATOM 758 O O . ILE A 1 95 ? -1.861 23.490 41.569 1.00 52.78 95 ILE A O 1
ATOM 762 N N . MET A 1 96 ? -2.826 21.475 41.758 1.00 44.84 96 MET A N 1
ATOM 763 C CA . MET A 1 96 ? -1.693 20.819 42.407 1.00 44.84 96 MET A CA 1
ATOM 764 C C . MET A 1 96 ? -0.941 20.014 41.348 1.00 44.84 96 MET A C 1
ATOM 766 O O . MET A 1 96 ? -1.471 19.039 40.818 1.00 44.84 96 MET A O 1
ATOM 770 N N . TRP A 1 97 ? 0.296 20.398 41.041 1.00 38.09 97 TRP A N 1
ATOM 771 C CA . TRP A 1 97 ? 1.198 19.517 40.303 1.00 38.09 97 TRP A CA 1
ATOM 772 C C . TRP A 1 97 ? 1.653 18.401 41.246 1.00 38.09 97 TRP A C 1
ATOM 774 O O . TRP A 1 97 ? 2.123 18.672 42.349 1.00 38.09 97 TRP A O 1
ATOM 784 N N . THR A 1 98 ? 1.468 17.144 40.840 1.00 49.25 98 THR A N 1
ATOM 785 C CA . THR A 1 98 ? 1.988 15.985 41.578 1.00 49.25 98 THR A CA 1
ATOM 786 C C . THR A 1 98 ? 3.208 15.472 40.829 1.00 49.25 98 THR A C 1
ATOM 788 O O . THR A 1 98 ? 3.063 14.899 39.751 1.00 49.25 98 THR A O 1
ATOM 791 N N . ASP A 1 99 ? 4.399 15.696 41.380 1.00 46.56 99 ASP A N 1
ATOM 792 C CA . ASP A 1 99 ? 5.633 15.142 40.825 1.00 46.56 99 ASP A CA 1
ATOM 793 C C . ASP A 1 99 ? 5.710 13.630 41.081 1.00 46.56 99 ASP A C 1
ATOM 795 O O . ASP A 1 99 ? 5.392 13.139 42.168 1.00 46.56 99 ASP A O 1
ATOM 799 N N . ALA A 1 100 ? 6.149 12.875 40.071 1.00 50.78 100 ALA A N 1
ATOM 800 C CA . ALA A 1 100 ? 6.174 11.409 40.048 1.00 50.78 100 ALA A CA 1
ATOM 801 C C . ALA A 1 100 ? 7.308 10.782 40.889 1.00 50.78 100 ALA A C 1
ATOM 803 O O . ALA A 1 100 ? 7.870 9.746 40.534 1.00 50.78 100 ALA A O 1
ATOM 804 N N . ALA A 1 101 ? 7.639 11.381 42.029 1.00 53.62 101 ALA A N 1
ATOM 805 C CA . ALA A 1 101 ? 8.596 10.835 42.974 1.00 53.62 101 ALA A CA 1
ATOM 806 C C . ALA A 1 101 ? 8.129 11.129 44.403 1.00 53.62 101 ALA A C 1
ATOM 808 O O . ALA A 1 101 ? 8.459 12.175 44.949 1.00 53.62 101 ALA A O 1
ATOM 809 N N . HIS A 1 102 ? 7.363 10.203 44.992 1.00 43.22 102 HIS A N 1
ATOM 810 C CA . HIS A 1 102 ? 7.553 9.615 46.332 1.00 43.22 102 HIS A CA 1
ATOM 811 C C . HIS A 1 102 ? 6.249 8.980 46.861 1.00 43.22 102 HIS A C 1
ATOM 813 O O . HIS A 1 102 ? 5.232 9.624 47.086 1.00 43.22 102 HIS A O 1
ATOM 819 N N . ARG A 1 103 ? 6.338 7.658 47.038 1.00 39.97 103 ARG A N 1
ATOM 820 C CA . ARG A 1 103 ? 5.690 6.765 48.011 1.00 39.97 103 ARG A CA 1
ATOM 821 C C . ARG A 1 103 ? 4.537 7.340 48.871 1.00 39.97 103 ARG A C 1
ATOM 823 O O . ARG A 1 103 ? 4.726 8.220 49.702 1.00 39.97 103 ARG A O 1
ATOM 830 N N . SER A 1 104 ? 3.379 6.680 48.754 1.00 48.38 104 SER A N 1
ATOM 831 C CA . SER A 1 104 ? 2.228 6.723 49.669 1.00 48.38 104 SER A CA 1
ATOM 832 C C . SER A 1 104 ? 2.618 6.900 51.142 1.00 48.38 104 SER A C 1
ATOM 834 O O . SER A 1 104 ? 3.198 5.992 51.740 1.00 48.38 104 SER A O 1
ATOM 836 N N . THR A 1 105 ? 2.167 8.000 51.750 1.00 37.44 105 THR A N 1
ATOM 837 C CA . THR A 1 105 ? 1.945 8.085 53.198 1.00 37.44 105 THR A CA 1
ATOM 838 C C . THR A 1 105 ? 0.654 8.865 53.463 1.00 37.44 105 THR A C 1
ATOM 840 O O . THR A 1 105 ? 0.311 9.790 52.737 1.00 37.44 105 THR A O 1
ATOM 843 N N . LYS A 1 106 ? -0.106 8.385 54.446 1.00 43.62 106 LYS A N 1
ATOM 844 C CA . LYS A 1 106 ? -1.531 8.624 54.718 1.00 43.62 106 LYS A CA 1
ATOM 845 C C . LYS A 1 106 ? -1.936 10.107 54.831 1.00 43.6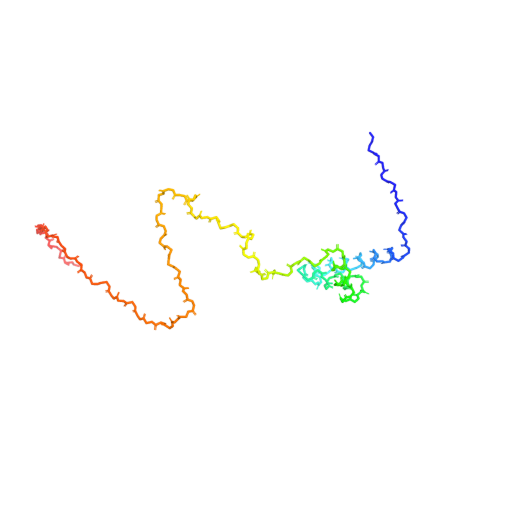2 106 LYS A C 1
ATOM 847 O O . LYS A 1 106 ? -1.188 10.919 55.361 1.00 43.62 106 LYS A O 1
ATOM 852 N N .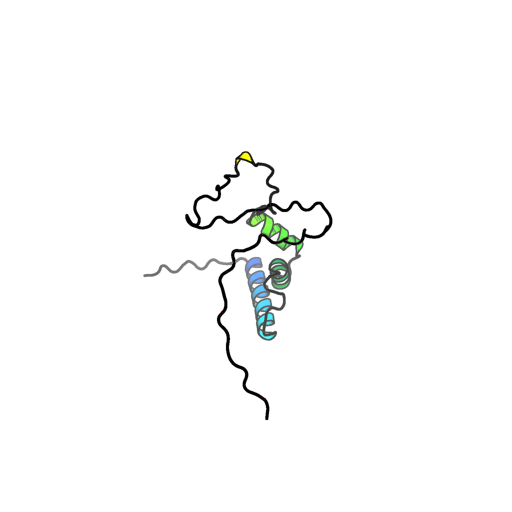 MET A 1 107 ? -3.171 10.403 54.411 1.00 33.56 107 MET A N 1
ATOM 853 C CA . MET A 1 107 ? -3.891 11.655 54.697 1.00 33.56 107 MET A CA 1
ATOM 854 C C . MET A 1 107 ? -3.931 11.937 56.209 1.00 33.56 107 MET A C 1
ATOM 856 O O . MET A 1 107 ? -4.257 11.012 56.960 1.00 33.56 107 MET A O 1
ATOM 860 N N . PRO A 1 108 ? -3.704 13.179 56.673 1.00 41.81 108 PRO A N 1
ATOM 861 C CA . PRO A 1 108 ? -4.183 13.574 57.982 1.00 41.81 108 PRO A CA 1
ATOM 862 C C . PRO A 1 108 ? -5.709 13.714 57.935 1.00 41.81 108 PRO A C 1
ATOM 864 O O . PRO A 1 108 ? -6.298 14.370 57.074 1.00 41.81 108 PRO A O 1
ATOM 867 N N . GLU A 1 109 ? -6.327 13.017 58.874 1.00 44.03 109 GLU A N 1
ATOM 868 C CA . GLU A 1 109 ? -7.729 13.074 59.249 1.00 44.03 109 GLU A CA 1
ATOM 869 C C . GLU A 1 109 ? -8.176 14.531 59.468 1.00 44.03 109 GLU A C 1
ATOM 871 O O . GLU A 1 109 ? -7.504 15.309 60.144 1.00 44.03 109 GLU A O 1
ATOM 876 N N . ARG A 1 110 ? -9.312 14.920 58.870 1.00 39.72 110 ARG A N 1
ATOM 877 C CA . ARG A 1 110 ? -9.954 16.217 59.133 1.00 39.72 110 ARG A CA 1
ATOM 878 C C . ARG A 1 110 ? -10.434 16.241 60.582 1.00 39.72 110 ARG A C 1
ATOM 880 O O . ARG A 1 110 ? -11.506 15.715 60.885 1.00 39.72 110 ARG A O 1
ATOM 887 N N . GLU A 1 111 ? -9.675 16.887 61.457 1.00 41.31 111 GLU A N 1
ATOM 888 C CA . GLU A 1 111 ? -10.137 17.215 62.800 1.00 41.31 111 GLU A CA 1
ATOM 889 C C . GLU A 1 111 ? -11.037 18.465 62.785 1.00 41.31 111 GLU A C 1
ATOM 891 O O . GLU A 1 111 ? -10.873 19.397 61.997 1.00 41.31 111 GLU A O 1
ATOM 896 N N . LYS A 1 112 ? -12.078 18.400 63.614 1.00 41.59 112 LYS A N 1
ATOM 897 C CA . LYS A 1 112 ? -13.289 19.228 63.623 1.00 41.59 112 LYS A CA 1
ATOM 898 C C . LYS A 1 112 ? -13.024 20.636 64.171 1.00 41.59 112 LYS A C 1
ATOM 900 O O . LYS A 1 112 ? -12.378 20.771 65.202 1.00 41.59 112 LYS A O 1
ATOM 905 N N . VAL A 1 113 ? -13.675 21.656 63.602 1.00 39.53 113 VAL A N 1
ATOM 906 C CA . VAL A 1 113 ? -13.969 22.916 64.316 1.00 39.53 113 VAL A CA 1
ATOM 907 C C . VAL A 1 113 ? -15.481 23.024 64.532 1.00 39.53 113 VAL A C 1
ATOM 909 O O . VAL A 1 113 ? -16.285 22.762 63.640 1.00 39.53 113 VAL A O 1
ATOM 912 N N . SER A 1 114 ? -15.848 23.322 65.773 1.00 38.91 114 SER A N 1
ATOM 913 C CA . SER A 1 114 ? -17.150 23.140 66.417 1.00 38.91 114 SER A CA 1
ATOM 914 C C . SER A 1 114 ? -18.012 24.412 66.535 1.00 38.91 114 SER A C 1
ATOM 916 O O . SER A 1 114 ? -17.503 25.416 67.011 1.00 38.91 114 SER A O 1
ATOM 918 N N . LEU A 1 115 ? -19.320 24.260 66.239 1.00 37.72 115 LEU A N 1
ATOM 919 C CA . LEU A 1 115 ? -20.557 24.813 66.867 1.00 37.72 115 LEU A CA 1
ATOM 920 C C . LEU A 1 115 ? -20.747 26.339 67.092 1.00 37.72 115 LEU A C 1
ATOM 922 O O . LEU A 1 115 ? -19.846 27.040 67.533 1.00 37.72 115 LEU A O 1
ATOM 926 N N . PRO A 1 116 ? -22.009 26.814 66.989 1.00 42.44 116 PRO A N 1
ATOM 927 C CA . PRO A 1 116 ? -22.790 26.976 68.218 1.00 42.44 116 PRO A CA 1
ATOM 928 C C . PRO A 1 116 ? -24.176 26.318 68.187 1.00 42.44 116 PRO A C 1
ATOM 930 O O . PRO A 1 116 ? -24.708 25.909 67.160 1.00 42.44 116 PRO A O 1
ATOM 933 N N . LYS A 1 117 ? -24.687 26.147 69.405 1.00 50.72 117 LYS A N 1
ATOM 934 C CA . LYS A 1 117 ? -25.864 25.386 69.819 1.00 50.72 117 LYS A CA 1
ATOM 935 C C . LYS A 1 117 ? -27.125 26.226 69.629 1.00 50.72 117 LYS A C 1
ATOM 937 O O . LYS A 1 117 ? -27.152 27.349 70.117 1.00 50.72 117 LYS A O 1
ATOM 942 N N . GLU A 1 118 ? -28.189 25.634 69.097 1.00 32.88 118 GLU A N 1
ATOM 943 C CA . GLU A 1 118 ? -29.547 26.105 69.366 1.00 32.88 118 GLU A CA 1
ATOM 944 C C . GLU A 1 118 ? -30.507 24.929 69.585 1.00 32.88 118 GLU A C 1
ATOM 946 O O . GLU A 1 118 ? -30.321 23.808 69.114 1.00 32.88 118 GLU A O 1
ATOM 951 N N . THR A 1 119 ? -31.452 25.198 70.469 1.00 42.44 119 THR A N 1
ATOM 952 C CA . THR A 1 119 ? -32.202 24.317 71.362 1.00 42.44 119 THR A CA 1
ATOM 953 C C . THR A 1 119 ? -33.290 23.472 70.690 1.00 42.44 119 THR A C 1
ATOM 955 O O . THR A 1 119 ? -34.000 23.928 69.801 1.00 42.44 119 THR A O 1
ATOM 958 N N . ARG A 1 120 ? -33.479 22.242 71.198 1.00 39.56 120 ARG A N 1
ATOM 959 C CA . ARG A 1 120 ? -34.663 21.395 70.940 1.00 39.56 120 ARG A CA 1
ATOM 960 C C . ARG A 1 120 ? -35.952 22.100 71.385 1.00 39.56 120 ARG A C 1
ATOM 962 O O . ARG A 1 120 ? -35.925 22.817 72.385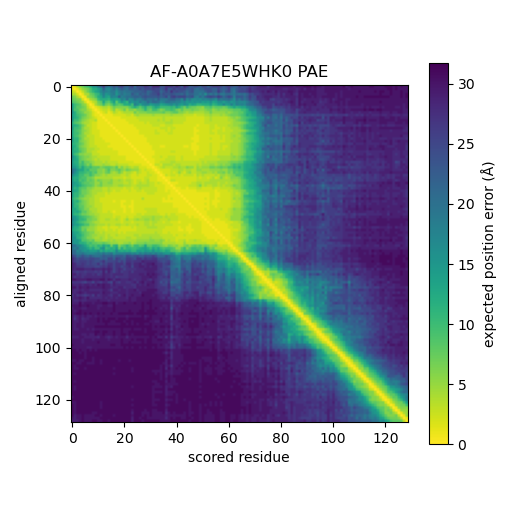 1.00 39.56 120 ARG A O 1
ATOM 969 N N . PRO A 1 121 ? -37.097 21.659 70.845 1.00 42.41 121 PRO A N 1
ATOM 970 C CA . PRO A 1 121 ? -38.133 21.201 71.756 1.00 42.41 121 PRO A CA 1
ATOM 971 C C . PRO A 1 121 ? -38.552 19.748 71.521 1.00 42.41 121 PRO A C 1
ATOM 973 O O . PRO A 1 121 ? -38.245 19.096 70.526 1.00 42.41 121 PRO A O 1
ATOM 976 N N . HIS A 1 122 ? -39.172 19.250 72.579 1.00 42.88 122 HIS A N 1
ATOM 977 C CA . HIS A 1 122 ? -39.534 17.886 72.899 1.00 42.88 122 HIS A CA 1
ATOM 978 C C . HIS A 1 122 ? -40.821 17.396 72.202 1.00 42.88 122 HIS A C 1
ATOM 980 O O . HIS A 1 122 ? -41.604 18.189 71.689 1.00 42.88 122 HIS A O 1
ATOM 986 N N . HIS A 1 123 ? -41.075 16.090 72.397 1.00 42.12 123 HIS A N 1
ATOM 987 C CA . HIS A 1 123 ? -42.362 15.369 72.320 1.00 42.12 123 HIS A CA 1
ATOM 988 C C . HIS A 1 123 ? -42.686 14.781 70.926 1.00 42.12 123 HIS A C 1
ATOM 990 O O . HIS A 1 123 ? -42.533 15.445 69.919 1.00 42.12 123 HIS A O 1
ATOM 996 N N . LEU A 1 124 ? -43.122 13.530 70.750 1.00 47.22 124 LEU A N 1
ATOM 997 C CA . LEU A 1 124 ? -43.598 12.511 71.679 1.00 47.22 124 LEU A CA 1
ATOM 998 C C . LEU A 1 124 ? -43.476 11.130 70.997 1.00 47.22 124 LEU A C 1
ATOM 1000 O O . LEU A 1 124 ? -43.711 10.989 69.800 1.00 47.22 124 LEU A O 1
ATOM 1004 N N . ARG A 1 125 ? -43.126 10.106 71.779 1.00 45.69 125 ARG A N 1
ATOM 1005 C CA . ARG A 1 125 ? -43.159 8.688 71.388 1.00 45.69 125 ARG A CA 1
ATOM 1006 C C . ARG A 1 125 ? -44.599 8.229 71.111 1.00 45.69 125 ARG A C 1
ATOM 1008 O O . ARG A 1 125 ? -45.481 8.538 71.905 1.00 45.69 125 ARG A O 1
ATOM 1015 N N . ARG A 1 126 ? -44.790 7.367 70.109 1.00 43.75 126 ARG A N 1
ATOM 1016 C CA . ARG A 1 126 ? -45.858 6.344 70.032 1.00 43.75 126 ARG A CA 1
ATOM 1017 C C . ARG A 1 126 ? -45.259 5.114 69.339 1.00 43.75 126 ARG A C 1
ATOM 1019 O O . ARG A 1 126 ? -44.849 5.214 68.194 1.00 43.75 126 ARG A O 1
ATOM 1026 N N . THR A 1 127 ? -44.739 4.151 70.102 1.00 48.41 127 THR A N 1
ATOM 1027 C CA . THR A 1 127 ? -45.383 2.906 70.590 1.00 48.41 127 THR A CA 1
ATOM 1028 C C . THR A 1 127 ? -45.726 1.893 69.498 1.00 48.41 127 THR A C 1
ATOM 1030 O O . THR A 1 127 ? -46.508 2.173 68.598 1.00 48.41 127 THR A O 1
ATOM 1033 N N . LYS A 1 128 ? -45.122 0.712 69.680 1.00 41.81 128 LYS A N 1
ATOM 1034 C CA . LYS A 1 128 ? -45.330 -0.579 69.017 1.00 41.81 128 LYS A CA 1
ATOM 1035 C C . LYS A 1 128 ? -46.809 -0.973 68.916 1.00 41.81 128 LYS A C 1
ATOM 1037 O O . LYS A 1 128 ? -47.540 -0.761 69.882 1.00 41.81 128 LYS A O 1
ATOM 1042 N N . CYS A 1 129 ? -47.156 -1.659 67.832 1.00 41.03 129 CYS A N 1
ATOM 1043 C CA . CYS A 1 129 ? -47.765 -2.994 67.821 1.00 41.03 129 CYS A CA 1
ATOM 1044 C C . CYS A 1 129 ? -47.175 -3.737 66.620 1.00 41.03 129 CYS A C 1
ATOM 1046 O O . CYS A 1 129 ? -46.988 -3.066 65.580 1.00 41.03 129 CYS A O 1
#

Foldseek 3Di:
DPDPDDDDDDDPLVVLQVVLLVVQVVVCVVVVHHPDDPV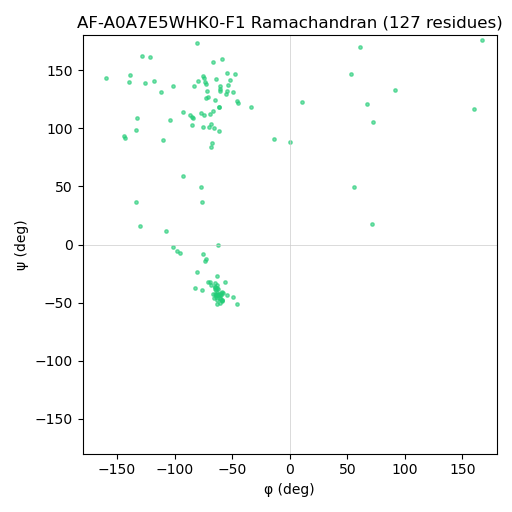PVLVSSCNSSVHDSVVSVVVVCVVPPPPDDPPPCPDPVPDDDPDPPPDDPPDDDDDDDDDPDDDDDDDDDDDDDDDDDDDDDDDDDDDDD

Solvent-accessible surface area (backbone atoms only — not comparable to full-atom values): 9107 Å² total; per-residue (Å²): 132,86,79,79,75,80,84,78,84,74,53,72,70,60,50,52,45,53,51,39,39,52,53,43,50,52,49,20,59,75,67,73,41,74,86,52,62,80,88,44,52,62,60,44,51,18,67,25,57,73,42,58,54,68,57,51,51,49,54,50,39,73,72,65,45,83,75,67,71,82,67,76,82,81,64,66,90,77,61,80,79,79,72,91,81,83,79,64,101,84,64,92,76,84,84,76,86,79,73,98,78,79,80,94,75,82,82,82,77,87,76,86,87,82,84,85,90,82,82,84,86,83,87,80,92,80,81,90,132

Secondary structure (DSSP, 8-state):
---PPP-----HHHHHHHHHHHHHHHHHHHTTS-SS-TT-HHHHHHHHHT--HHHHHHHHHHHH-----------GGG-----S-SS-TT---------S-----PPPP--------------------

Radius of gyration: 34.77 Å; Cα contacts (8 Å, |Δi|>4): 34; chains: 1; bounding box: 62×47×94 Å

Mean predicted aligned error: 20.08 Å

Organism: Trichoplusia ni (NCBI:txid7111)

Sequence (129 aa):
MPKKSQKTILDSQSRELVIRLRDYFERERTNGGPLISIDRVVDRVAAALDIGRNTVSRITKEKFGETESAKDITNWSSVIFLDQTWLNANHPVGIMWTDAAHRSTKMPEREKVSLPKETRPHHLRRTKC

Nearest PDB structures (foldseek):
  5nr6-assembly1_A  TM=2.847E-01  e=1.255E+00  Dictyostelium discoideum
  2rn7-assembly1_A  TM=2.081E-01  e=2.357E+00  Shigella flexneri

pLDDT: mean 70.04, std 22.32, range [32.88, 97.69]